Protein AF-A0A7V9F2Z1-F1 (afdb_monomer_lite)

pLDDT: mean 93.44, std 6.44, range [62.38, 98.06]

Structure (mmCIF, N/CA/C/O backbone):
data_AF-A0A7V9F2Z1-F1
#
_entry.id   AF-A0A7V9F2Z1-F1
#
loop_
_atom_site.group_PDB
_atom_site.id
_atom_site.type_symbol
_atom_site.label_atom_id
_atom_site.label_alt_id
_atom_site.label_comp_id
_atom_site.label_asym_id
_atom_site.label_entity_id
_atom_site.label_seq_id
_atom_site.pdbx_PDB_ins_code
_atom_site.Cartn_x
_atom_site.Cartn_y
_atom_site.Cartn_z
_atom_site.occupancy
_atom_site.B_iso_or_equiv
_atom_site.auth_seq_id
_atom_site.auth_comp_id
_atom_site.auth_asym_id
_atom_site.auth_atom_id
_atom_site.pdbx_PDB_model_num
ATOM 1 N N . ASP A 1 1 ? -7.662 -0.390 -10.115 1.00 94.25 1 ASP A N 1
ATOM 2 C CA . ASP A 1 1 ? -7.224 0.503 -11.215 1.00 94.25 1 ASP A CA 1
ATOM 3 C C . ASP A 1 1 ? -5.713 0.563 -11.330 1.00 94.25 1 ASP A C 1
ATOM 5 O O . ASP A 1 1 ? -5.030 0.280 -10.351 1.00 94.25 1 ASP A O 1
ATOM 9 N N . ALA A 1 2 ? -5.192 0.911 -12.509 1.00 97.06 2 ALA A N 1
ATOM 10 C CA . ALA A 1 2 ? -3.770 1.202 -12.686 1.00 97.06 2 ALA A CA 1
ATOM 11 C C . ALA A 1 2 ? -3.472 2.646 -12.254 1.00 97.06 2 ALA A C 1
ATOM 13 O O . ALA A 1 2 ? -4.146 3.573 -12.704 1.00 97.06 2 ALA A O 1
ATOM 14 N N . VAL A 1 3 ? -2.467 2.836 -11.399 1.00 97.19 3 VAL A N 1
ATOM 15 C CA . VAL A 1 3 ? -2.093 4.140 -10.829 1.00 97.19 3 VAL A CA 1
ATOM 16 C C . VAL A 1 3 ? -0.593 4.393 -10.950 1.00 97.19 3 VAL A C 1
ATOM 18 O O . VAL A 1 3 ? 0.200 3.451 -10.972 1.00 97.19 3 VAL A O 1
ATOM 21 N N . ASP A 1 4 ? -0.206 5.667 -11.004 1.00 96.75 4 ASP A N 1
ATOM 22 C CA . ASP A 1 4 ? 1.199 6.076 -10.928 1.00 96.75 4 ASP A CA 1
ATOM 23 C C . ASP A 1 4 ? 1.698 5.995 -9.480 1.00 96.75 4 ASP A C 1
ATOM 25 O O . ASP A 1 4 ? 1.070 6.542 -8.570 1.00 96.75 4 ASP A O 1
ATOM 29 N N . ILE A 1 5 ? 2.868 5.390 -9.272 1.00 95.81 5 ILE A N 1
ATOM 30 C CA . ILE A 1 5 ? 3.588 5.432 -7.995 1.00 95.81 5 ILE A CA 1
ATOM 31 C C . ILE A 1 5 ? 4.697 6.476 -8.094 1.00 95.81 5 ILE A C 1
ATOM 33 O O . ILE A 1 5 ? 5.494 6.471 -9.032 1.00 95.81 5 ILE A O 1
ATOM 37 N N . ARG A 1 6 ? 4.752 7.387 -7.120 1.00 95.19 6 ARG A N 1
ATOM 38 C CA . ARG A 1 6 ? 5.703 8.507 -7.079 1.00 95.19 6 ARG A CA 1
ATOM 39 C C . ARG A 1 6 ? 6.415 8.549 -5.735 1.00 95.19 6 ARG A C 1
ATOM 41 O O . ARG A 1 6 ? 5.828 8.198 -4.713 1.00 95.19 6 ARG A O 1
ATOM 48 N N . ALA A 1 7 ? 7.664 9.010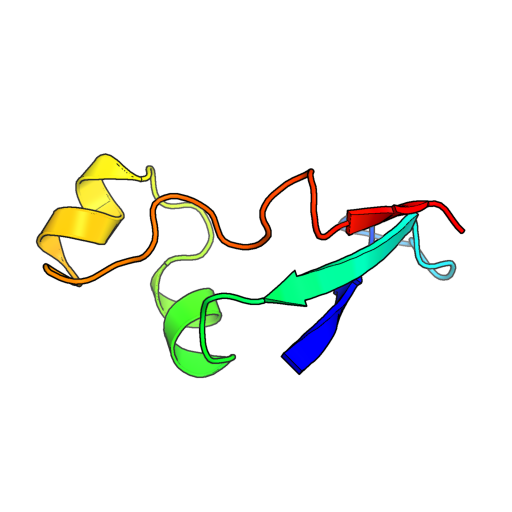 -5.738 1.00 92.56 7 ALA A N 1
ATOM 49 C CA . ALA A 1 7 ? 8.351 9.360 -4.502 1.00 92.56 7 ALA A CA 1
ATOM 50 C C . ALA A 1 7 ? 7.614 10.521 -3.817 1.00 92.56 7 ALA A C 1
ATOM 52 O O . ALA A 1 7 ? 7.153 11.449 -4.484 1.00 92.56 7 ALA A O 1
ATOM 53 N N . ALA A 1 8 ? 7.513 10.477 -2.488 1.00 86.69 8 ALA A N 1
ATOM 54 C CA . ALA A 1 8 ? 7.019 11.614 -1.723 1.00 86.69 8 ALA A CA 1
ATOM 55 C C . ALA A 1 8 ? 8.017 12.780 -1.848 1.00 86.69 8 ALA A C 1
ATOM 57 O O . ALA A 1 8 ? 9.193 12.605 -1.538 1.00 86.69 8 ALA A O 1
ATOM 58 N N . GLY A 1 9 ? 7.556 13.949 -2.309 1.00 82.38 9 GLY A N 1
ATOM 59 C CA . GLY A 1 9 ? 8.398 15.127 -2.548 1.00 82.38 9 GLY A CA 1
ATOM 60 C C . GLY A 1 9 ? 8.361 15.607 -4.001 1.00 82.38 9 GLY A C 1
ATOM 61 O O . GLY A 1 9 ? 7.317 15.573 -4.649 1.00 82.38 9 GLY A O 1
ATOM 62 N N . ASP A 1 10 ? 9.502 16.055 -4.516 1.00 70.31 10 ASP A N 1
ATOM 63 C CA . ASP A 1 10 ? 9.707 16.629 -5.856 1.00 70.31 10 ASP A CA 1
ATOM 64 C C . ASP A 1 10 ? 9.766 15.587 -6.991 1.00 70.31 10 ASP A C 1
ATOM 66 O O . ASP A 1 10 ? 10.245 15.876 -8.089 1.00 70.31 10 ASP A O 1
ATOM 70 N N . GLY A 1 11 ? 9.219 14.389 -6.761 1.00 62.38 11 GLY A N 1
ATOM 71 C CA . GLY A 1 11 ? 9.095 13.310 -7.738 1.00 62.38 11 GLY A CA 1
ATOM 72 C C . GLY A 1 11 ? 8.173 13.673 -8.906 1.00 62.38 11 GLY A C 1
ATOM 73 O O . GLY A 1 11 ? 7.034 13.206 -8.996 1.00 62.38 11 GLY A O 1
ATOM 74 N N . GLN A 1 12 ? 8.660 14.508 -9.827 1.00 79.06 12 GLN A N 1
ATOM 75 C CA . GLN A 1 12 ? 7.9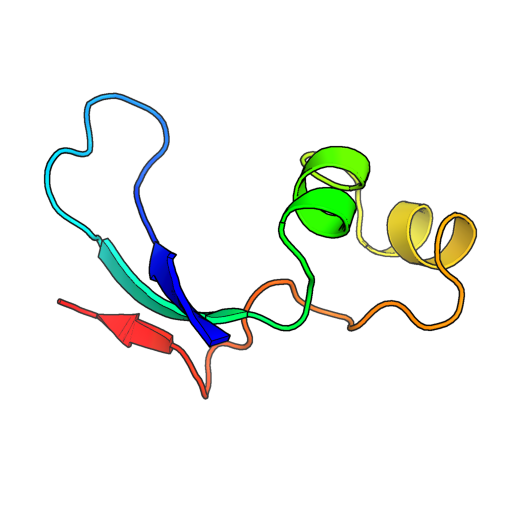49 14.873 -11.054 1.00 79.06 12 GLN A CA 1
ATOM 76 C C . GLN A 1 12 ? 7.750 13.653 -11.959 1.00 79.06 12 GLN A C 1
ATOM 78 O O . GLN A 1 12 ? 6.708 13.538 -12.613 1.00 79.06 12 GLN A O 1
ATOM 83 N N . ARG A 1 13 ? 8.712 12.720 -11.949 1.00 90.62 13 ARG A N 1
ATOM 84 C CA . ARG A 1 13 ? 8.658 11.480 -12.724 1.00 90.62 13 ARG A CA 1
ATOM 85 C C . ARG A 1 13 ? 8.076 10.330 -11.885 1.00 90.62 13 ARG A C 1
ATOM 87 O O . ARG A 1 13 ? 8.526 10.134 -10.753 1.00 90.62 13 ARG A O 1
ATOM 94 N N . PRO A 1 14 ? 7.094 9.573 -12.410 1.00 94.12 14 PRO A N 1
ATOM 95 C CA . PRO A 1 14 ? 6.673 8.311 -11.813 1.00 94.12 14 PRO A CA 1
ATOM 96 C C . PRO A 1 14 ? 7.856 7.355 -11.650 1.00 94.12 14 PRO A C 1
ATOM 98 O O . PRO A 1 14 ? 8.731 7.292 -12.508 1.00 94.12 14 PRO A O 1
ATOM 101 N N . ILE A 1 15 ? 7.863 6.615 -10.546 1.00 95.44 15 ILE A N 1
ATOM 102 C CA . ILE A 1 15 ? 8.756 5.466 -10.346 1.00 95.44 15 ILE A CA 1
ATOM 103 C C . ILE A 1 15 ? 8.269 4.292 -11.205 1.00 95.44 15 ILE A C 1
ATOM 105 O O . ILE A 1 15 ? 9.055 3.462 -11.651 1.00 95.44 15 ILE A O 1
ATOM 109 N N . GLY A 1 16 ? 6.954 4.208 -11.401 1.00 96.50 16 GLY A N 1
ATOM 110 C CA . GLY A 1 16 ? 6.319 3.113 -12.107 1.00 96.50 16 GLY A CA 1
ATOM 111 C C . GLY A 1 16 ? 4.803 3.184 -12.038 1.00 96.50 16 GLY A C 1
ATOM 112 O O . GLY A 1 16 ? 4.224 4.121 -11.474 1.00 96.50 16 GLY A O 1
ATOM 113 N N . LYS A 1 17 ? 4.161 2.145 -12.566 1.00 97.81 17 LYS A N 1
ATOM 114 C CA . LYS A 1 17 ? 2.709 1.955 -12.520 1.00 97.81 17 LYS A CA 1
ATOM 115 C C . LYS A 1 17 ? 2.368 0.660 -11.808 1.00 97.81 17 LYS A C 1
ATOM 117 O O . LYS A 1 17 ? 3.058 -0.343 -11.975 1.00 97.81 17 LYS A O 1
ATOM 122 N N . GLY A 1 18 ? 1.280 0.664 -11.045 1.00 98.06 18 GLY A N 1
ATOM 123 C CA . GLY A 1 18 ? 0.807 -0.540 -10.373 1.00 98.06 18 GLY A CA 1
ATOM 124 C C . GLY A 1 18 ? -0.706 -0.642 -10.264 1.00 98.06 18 GLY A C 1
ATOM 125 O O . GLY A 1 18 ? -1.415 0.354 -10.410 1.00 98.06 18 GLY A O 1
ATOM 126 N N . ILE A 1 19 ? -1.201 -1.853 -10.012 1.00 98.06 19 ILE A N 1
ATOM 127 C CA . ILE A 1 19 ? -2.625 -2.102 -9.763 1.00 98.06 19 ILE A CA 1
ATOM 128 C C . ILE A 1 19 ? -2.932 -1.903 -8.279 1.00 98.06 19 ILE A C 1
ATOM 130 O O . ILE A 1 19 ? -2.397 -2.605 -7.421 1.00 98.06 19 ILE A O 1
ATOM 134 N N . VAL A 1 20 ? -3.805 -0.939 -7.984 1.00 97.69 20 VAL A N 1
ATOM 135 C CA . VAL A 1 20 ? -4.204 -0.601 -6.614 1.00 97.69 20 VAL A CA 1
ATOM 136 C C . VAL A 1 20 ? -5.344 -1.495 -6.120 1.00 97.69 20 VAL A C 1
ATOM 138 O O . VAL A 1 20 ? -6.330 -1.700 -6.832 1.00 97.69 20 VAL A O 1
ATOM 141 N N . ASN A 1 21 ? -5.215 -1.991 -4.885 1.00 96.62 21 ASN A N 1
ATOM 142 C CA . ASN A 1 21 ? -6.214 -2.835 -4.209 1.00 96.62 21 ASN A CA 1
ATOM 143 C C . ASN A 1 21 ? -7.269 -2.046 -3.418 1.00 96.62 21 ASN A C 1
ATOM 145 O O . ASN A 1 21 ? -8.193 -2.630 -2.859 1.00 96.62 21 ASN A O 1
ATOM 149 N N . TYR A 1 22 ? -7.103 -0.731 -3.340 1.00 95.81 22 TYR A N 1
ATOM 150 C CA . TYR A 1 22 ? -7.905 0.167 -2.524 1.00 95.81 22 TYR A CA 1
ATOM 151 C C . TYR A 1 22 ? -8.433 1.315 -3.367 1.00 95.81 22 TYR A C 1
ATOM 153 O O . TYR A 1 22 ? -7.758 1.808 -4.275 1.00 95.81 22 TYR A O 1
ATOM 161 N N . SER A 1 23 ? -9.614 1.800 -3.010 1.00 95.25 23 SER A N 1
ATOM 162 C CA . SER A 1 23 ? -10.089 3.092 -3.483 1.00 95.25 23 SER A CA 1
ATOM 163 C C . SER A 1 23 ? -9.224 4.233 -2.930 1.00 95.25 23 SER A C 1
ATOM 165 O O . SER A 1 23 ? -8.533 4.111 -1.914 1.00 95.25 23 SER A O 1
ATOM 167 N N . ALA A 1 24 ? -9.297 5.396 -3.578 1.00 96.06 24 ALA A N 1
ATOM 168 C CA . ALA A 1 24 ? -8.586 6.589 -3.122 1.00 96.06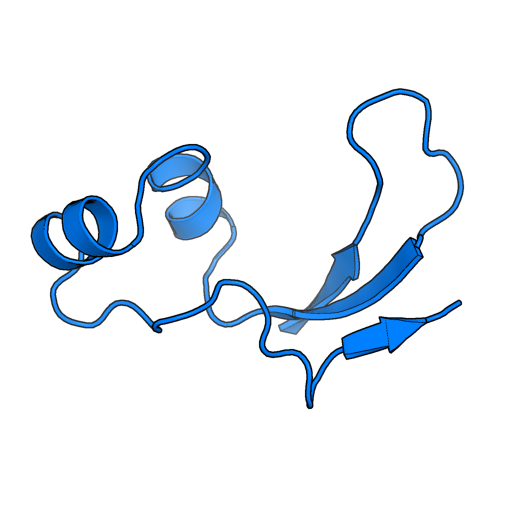 24 ALA A CA 1
ATOM 169 C C . ALA A 1 24 ? -9.017 7.045 -1.712 1.00 96.06 24 ALA A C 1
ATOM 171 O O . ALA A 1 24 ? -8.214 7.614 -0.973 1.00 96.06 24 ALA A O 1
ATOM 172 N N . GLU A 1 25 ? -10.279 6.821 -1.337 1.00 95.56 25 GLU A N 1
ATOM 173 C CA . GLU A 1 25 ? -10.786 7.147 -0.002 1.00 95.56 25 GLU A CA 1
ATOM 174 C C . GLU A 1 25 ? -10.198 6.220 1.063 1.00 95.56 25 GLU A C 1
ATOM 176 O O . GLU A 1 25 ? -9.691 6.695 2.081 1.00 95.56 25 GLU A O 1
ATOM 181 N N . GLU A 1 26 ? -10.184 4.915 0.795 1.00 95.56 26 GLU A N 1
ATOM 182 C CA . GLU A 1 26 ? -9.596 3.934 1.703 1.00 95.56 26 GLU A CA 1
ATOM 183 C C . GLU A 1 26 ? -8.099 4.190 1.886 1.00 95.56 26 GLU A C 1
ATOM 185 O O . GLU A 1 26 ? -7.645 4.261 3.027 1.00 95.56 26 GLU A O 1
ATOM 190 N N . LEU A 1 27 ? -7.349 4.449 0.803 1.00 95.50 27 LEU A N 1
ATOM 191 C CA . LEU A 1 27 ? -5.927 4.804 0.887 1.00 95.50 27 LEU A CA 1
ATOM 192 C C . LEU A 1 27 ? -5.682 6.021 1.776 1.00 95.50 27 LEU A C 1
ATOM 194 O O . LEU A 1 27 ? -4.783 5.988 2.610 1.00 95.50 27 LEU A O 1
ATOM 198 N N . ARG A 1 28 ? -6.482 7.085 1.644 1.00 95.56 28 ARG A N 1
ATOM 199 C CA . ARG A 1 28 ? -6.352 8.271 2.506 1.00 95.56 28 ARG A CA 1
ATOM 200 C C . ARG A 1 28 ? -6.591 7.943 3.976 1.00 95.56 28 ARG A C 1
ATOM 202 O O . ARG A 1 28 ? -5.889 8.468 4.833 1.00 95.56 28 ARG A O 1
ATOM 209 N N . ARG A 1 29 ? -7.553 7.067 4.267 1.00 95.25 29 ARG A N 1
ATOM 210 C CA . ARG A 1 29 ? -7.884 6.649 5.633 1.00 95.25 29 ARG A CA 1
ATOM 211 C C . ARG A 1 29 ? -6.780 5.804 6.277 1.00 95.25 29 ARG A C 1
ATOM 213 O O . ARG A 1 29 ? -6.593 5.880 7.492 1.00 95.25 29 ARG A O 1
ATOM 220 N N . VAL A 1 30 ? -6.081 4.991 5.484 1.00 95.31 30 VAL A N 1
ATOM 221 C CA . VAL A 1 30 ? -5.095 4.015 5.980 1.00 95.31 30 VAL A CA 1
ATOM 222 C C . VAL A 1 30 ? -3.639 4.437 5.777 1.00 95.31 30 VAL A C 1
ATOM 224 O O . VAL A 1 30 ? -2.738 3.776 6.290 1.00 95.31 30 VAL A O 1
ATOM 227 N N . CYS A 1 31 ? -3.391 5.534 5.059 1.00 94.75 31 CYS A N 1
ATOM 228 C CA . CYS A 1 31 ? -2.048 6.042 4.798 1.00 94.75 31 CYS A CA 1
ATOM 229 C C . CYS A 1 31 ? -1.268 6.250 6.106 1.00 94.75 31 CYS A C 1
ATOM 231 O O . CYS A 1 31 ? -1.758 6.874 7.048 1.00 94.75 31 CYS A O 1
ATOM 233 N N . GLY A 1 32 ? -0.050 5.705 6.162 1.00 95.50 32 GLY A N 1
ATOM 234 C CA . GLY A 1 32 ? 0.831 5.788 7.330 1.00 95.50 32 GLY A CA 1
ATOM 235 C C . GLY A 1 32 ? 0.526 4.799 8.463 1.00 95.50 32 GLY A C 1
ATOM 236 O O . GLY A 1 32 ? 1.261 4.790 9.447 1.00 95.50 32 GLY A O 1
ATOM 237 N N . LYS A 1 33 ? -0.509 3.958 8.345 1.00 96.62 33 LYS A N 1
ATOM 238 C CA . LYS A 1 33 ? -0.820 2.906 9.328 1.00 96.62 33 LYS A CA 1
ATOM 239 C C . LYS A 1 33 ? -0.086 1.606 9.019 1.00 96.62 33 LYS A C 1
ATOM 241 O O . LYS A 1 33 ? 0.191 1.300 7.858 1.00 96.62 33 LYS A O 1
ATOM 246 N N . LYS A 1 34 ? 0.178 0.801 10.049 1.00 96.56 34 LYS A N 1
ATOM 247 C CA . LYS A 1 34 ? 0.654 -0.577 9.870 1.00 96.56 34 LYS A CA 1
ATOM 248 C C . LYS A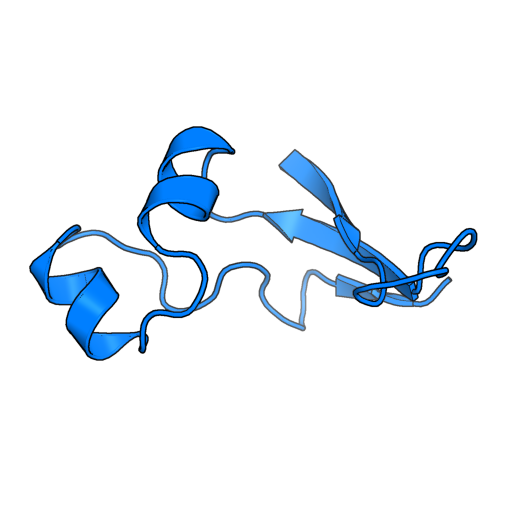 1 34 ? -0.483 -1.466 9.382 1.00 96.56 34 LYS A C 1
ATOM 250 O O . LYS A 1 34 ? -1.632 -1.272 9.769 1.00 96.56 34 LYS A O 1
ATOM 255 N N . SER A 1 35 ? -0.161 -2.491 8.595 1.00 94.44 35 SER A N 1
ATOM 256 C CA . SER A 1 35 ? -1.165 -3.398 8.023 1.00 94.44 35 SER A CA 1
ATOM 257 C C . SER A 1 35 ? -2.078 -4.047 9.073 1.00 94.44 35 SER A C 1
ATOM 259 O O . SER A 1 35 ? -3.245 -4.284 8.785 1.00 94.44 35 SER A O 1
ATOM 261 N N . ASP A 1 36 ? -1.593 -4.303 10.291 1.00 95.19 36 ASP A N 1
ATOM 262 C CA . ASP A 1 36 ? -2.422 -4.848 11.377 1.00 95.19 36 ASP A CA 1
ATOM 263 C C . ASP A 1 36 ? -3.496 -3.846 11.830 1.00 95.19 36 ASP A C 1
ATOM 265 O O . ASP A 1 36 ? -4.674 -4.193 11.869 1.00 95.19 36 ASP A O 1
ATOM 269 N N . GLU A 1 37 ? -3.126 -2.578 12.029 1.00 95.44 37 GLU A N 1
ATOM 270 C CA . GLU A 1 37 ? -4.069 -1.492 12.342 1.00 95.44 37 GLU A CA 1
ATOM 271 C C . GLU A 1 37 ? -5.084 -1.283 11.205 1.00 95.44 37 GLU A C 1
ATOM 273 O O . GLU A 1 37 ? -6.250 -0.958 11.432 1.00 95.44 37 GLU A O 1
ATOM 278 N N . VAL A 1 38 ? -4.658 -1.480 9.953 1.00 96.25 38 VAL A N 1
ATOM 279 C CA . VAL A 1 38 ? -5.553 -1.409 8.791 1.00 96.25 38 VAL A CA 1
ATOM 280 C C . VAL A 1 38 ? -6.600 -2.520 8.828 1.00 96.25 38 VAL A C 1
ATOM 282 O O . VAL A 1 38 ? -7.769 -2.249 8.554 1.00 96.25 38 VAL A O 1
ATOM 285 N N . ARG A 1 39 ? -6.224 -3.747 9.208 1.00 94.56 39 ARG A N 1
ATOM 286 C CA . ARG A 1 39 ? -7.164 -4.878 9.312 1.00 94.56 39 ARG A CA 1
ATOM 287 C C . ARG A 1 39 ? -8.194 -4.686 10.421 1.00 94.56 39 ARG A C 1
ATOM 289 O O . ARG A 1 39 ? -9.330 -5.120 10.258 1.00 94.56 39 ARG A O 1
ATOM 296 N N . GLU A 1 40 ? -7.840 -3.999 11.502 1.00 94.44 40 GLU A N 1
ATOM 297 C CA . GLU A 1 40 ? -8.801 -3.631 12.550 1.00 94.44 40 GLU A CA 1
ATOM 298 C C . GLU A 1 40 ? -9.845 -2.623 12.044 1.00 94.44 40 GLU A C 1
ATOM 300 O O . GLU A 1 40 ? -11.034 -2.752 12.331 1.00 94.44 40 GLU A O 1
ATOM 305 N N . LEU A 1 41 ? -9.422 -1.637 11.244 1.00 92.81 41 LEU A N 1
ATOM 306 C CA . LEU A 1 41 ? -10.312 -0.615 10.674 1.00 92.81 41 LEU A CA 1
ATOM 307 C C . LEU A 1 41 ? -11.137 -1.127 9.487 1.00 92.81 41 LEU A C 1
ATOM 309 O O . LEU A 1 41 ? -12.226 -0.614 9.215 1.00 92.81 41 LEU A O 1
ATOM 313 N N . MET A 1 42 ? -10.595 -2.098 8.755 1.00 91.69 42 MET A N 1
ATOM 314 C CA . MET A 1 42 ? -11.153 -2.671 7.538 1.00 91.69 42 MET A CA 1
ATOM 315 C C . MET A 1 42 ? -10.932 -4.193 7.552 1.00 91.69 42 MET A C 1
ATOM 317 O O . MET A 1 42 ? -9.953 -4.679 6.989 1.00 91.69 42 MET A O 1
ATOM 321 N N . PRO A 1 43 ? -11.863 -4.979 8.125 1.00 86.50 43 PRO A N 1
ATOM 322 C CA . PRO A 1 43 ? -11.696 -6.430 8.295 1.00 86.50 43 PRO A CA 1
ATOM 323 C C . PRO A 1 43 ? -11.477 -7.230 7.001 1.00 86.50 43 PRO A C 1
ATOM 325 O O . PRO A 1 43 ? -11.054 -8.381 7.049 1.00 86.50 43 PRO A O 1
ATOM 328 N N . ARG A 1 44 ? -11.775 -6.638 5.836 1.00 88.12 44 ARG A N 1
ATOM 329 C CA . ARG A 1 44 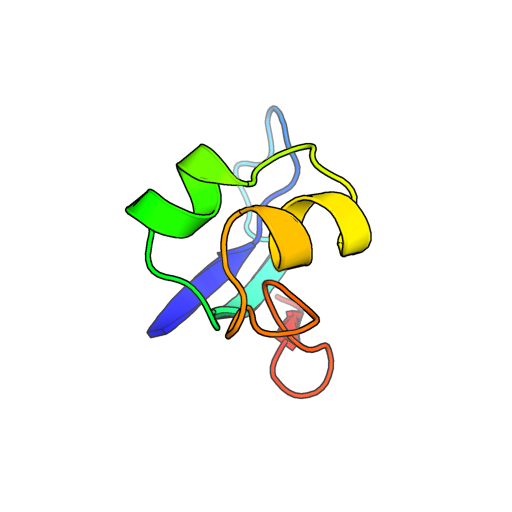? -11.549 -7.220 4.501 1.00 88.12 44 ARG A CA 1
ATOM 330 C C . ARG A 1 44 ? -10.463 -6.490 3.699 1.00 88.12 44 ARG A C 1
ATOM 332 O O . ARG A 1 44 ? -10.452 -6.563 2.476 1.00 88.12 44 ARG A O 1
ATOM 339 N N . ALA A 1 45 ? -9.579 -5.766 4.380 1.00 91.38 45 ALA A N 1
ATOM 340 C CA . ALA A 1 45 ? -8.453 -5.071 3.776 1.00 91.38 45 ALA A CA 1
ATOM 341 C C . ALA A 1 45 ? -7.525 -6.037 3.027 1.00 91.38 45 ALA A C 1
ATOM 343 O O . ALA A 1 45 ? -7.131 -7.080 3.555 1.00 91.38 45 ALA A O 1
ATOM 344 N N . ALA A 1 46 ? -7.129 -5.653 1.813 1.00 91.94 46 ALA A N 1
ATOM 345 C CA . ALA A 1 46 ? -6.059 -6.336 1.101 1.00 91.94 46 ALA A CA 1
ATOM 346 C C . ALA A 1 46 ? -4.727 -6.179 1.866 1.00 91.94 46 ALA A C 1
ATOM 348 O O . ALA A 1 46 ? -4.470 -5.130 2.455 1.00 91.94 46 ALA A O 1
ATOM 349 N N . PRO A 1 47 ? -3.832 -7.174 1.857 1.00 89.56 47 PRO A N 1
ATOM 350 C CA . PRO A 1 47 ? -2.591 -7.102 2.629 1.00 89.56 47 PRO A CA 1
ATOM 351 C C . PRO A 1 47 ? -1.647 -5.973 2.177 1.00 89.56 47 PRO A C 1
ATOM 353 O O . PRO A 1 47 ? -0.859 -5.482 2.984 1.00 89.56 47 PRO A O 1
ATOM 356 N N . GLU A 1 48 ? -1.742 -5.550 0.914 1.00 95.94 48 GLU A N 1
ATOM 357 C CA . GLU A 1 48 ? -0.845 -4.582 0.282 1.00 95.94 48 GLU A CA 1
ATOM 358 C C . GLU A 1 48 ? -1.641 -3.552 -0.527 1.00 95.94 48 GLU A C 1
ATOM 360 O O . GLU A 1 48 ? -2.651 -3.889 -1.151 1.00 95.94 48 GLU A O 1
ATOM 365 N N . ALA A 1 49 ? -1.171 -2.300 -0.555 1.00 96.81 49 ALA A N 1
ATOM 366 C CA . ALA A 1 49 ? -1.782 -1.243 -1.364 1.00 96.81 49 ALA A CA 1
ATOM 367 C C . ALA A 1 49 ? -1.642 -1.516 -2.871 1.00 96.81 49 ALA A C 1
ATOM 369 O O . ALA A 1 49 ? -2.600 -1.358 -3.628 1.00 96.81 49 ALA A O 1
ATOM 370 N N . VAL A 1 50 ? -0.452 -1.966 -3.268 1.00 97.56 50 VAL A N 1
ATOM 371 C CA . VAL A 1 50 ? -0.096 -2.444 -4.605 1.00 97.56 50 VAL A CA 1
ATOM 372 C C . VAL A 1 50 ? 0.794 -3.668 -4.404 1.00 97.56 50 VAL A C 1
ATOM 374 O O . VAL A 1 50 ? 1.7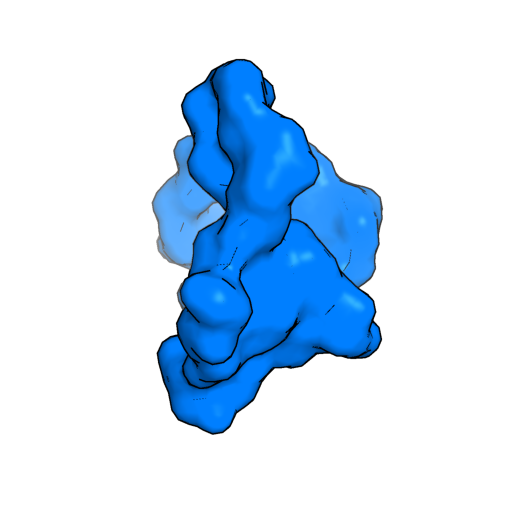96 -3.579 -3.694 1.00 97.56 50 VAL A O 1
ATOM 377 N N . HIS A 1 51 ? 0.430 -4.800 -5.005 1.00 97.62 51 HIS A N 1
ATOM 378 C CA . HIS A 1 51 ? 1.246 -6.016 -4.953 1.00 97.62 51 HIS A CA 1
ATOM 379 C C . HIS A 1 51 ? 2.399 -5.915 -5.957 1.00 97.62 51 HIS A C 1
ATOM 381 O O . HIS A 1 51 ? 2.203 -5.441 -7.078 1.00 97.62 51 HIS A O 1
ATOM 387 N N . ARG A 1 52 ? 3.592 -6.403 -5.595 1.00 97.00 52 ARG A N 1
ATOM 388 C CA . ARG A 1 52 ? 4.799 -6.297 -6.444 1.00 97.00 52 ARG A CA 1
ATOM 389 C C . ARG A 1 52 ? 4.631 -6.940 -7.828 1.00 97.00 52 ARG A C 1
ATOM 391 O O . ARG A 1 52 ? 5.113 -6.398 -8.810 1.00 97.00 52 ARG A O 1
ATOM 398 N N . ASP A 1 53 ? 3.912 -8.062 -7.907 1.00 97.69 53 ASP A N 1
ATOM 399 C CA . ASP A 1 53 ? 3.676 -8.782 -9.172 1.00 97.69 53 ASP A CA 1
ATOM 400 C C . ASP A 1 53 ? 2.778 -7.987 -10.137 1.00 97.69 53 ASP A C 1
ATOM 402 O O . ASP A 1 53 ? 2.735 -8.271 -11.331 1.00 97.69 53 ASP A O 1
ATOM 406 N N . TYR A 1 54 ? 2.075 -6.973 -9.625 1.00 97.19 54 TYR A N 1
ATOM 407 C CA . TYR A 1 54 ? 1.249 -6.056 -10.404 1.00 97.19 54 TYR A CA 1
ATOM 408 C C . TYR A 1 54 ? 1.833 -4.640 -10.430 1.00 97.19 54 TYR A C 1
ATOM 410 O O . TYR A 1 54 ? 1.085 -3.678 -10.612 1.00 97.19 54 TYR A O 1
ATOM 418 N N . PHE A 1 55 ? 3.146 -4.504 -10.230 1.00 98.00 55 PHE A N 1
ATOM 419 C CA . PHE A 1 55 ? 3.887 -3.250 -10.295 1.00 98.00 55 PHE A CA 1
ATOM 420 C C . PHE A 1 55 ? 5.030 -3.350 -11.311 1.00 98.00 55 PHE A C 1
ATOM 422 O O . PHE A 1 55 ? 5.786 -4.319 -11.319 1.00 98.00 55 PHE A O 1
ATOM 429 N N . VAL A 1 56 ? 5.168 -2.330 -12.157 1.00 98.06 56 VAL A N 1
ATOM 430 C CA . VAL A 1 56 ? 6.224 -2.221 -13.173 1.00 98.06 56 VAL A CA 1
ATOM 431 C C . VAL A 1 56 ? 6.958 -0.890 -13.035 1.00 98.06 56 VAL A C 1
ATOM 433 O O . VAL A 1 56 ? 6.334 0.123 -12.719 1.00 98.06 56 VAL A O 1
ATOM 436 N N . LEU A 1 57 ? 8.272 -0.902 -13.271 1.00 96.31 57 LEU A N 1
ATOM 437 C CA . LEU A 1 57 ? 9.134 0.286 -13.241 1.00 96.31 57 LEU A CA 1
ATOM 438 C C . LEU A 1 57 ? 9.110 1.024 -14.589 1.00 96.31 57 LEU A C 1
ATOM 440 O O . LEU A 1 57 ? 9.009 0.376 -15.632 1.00 96.31 57 LEU A O 1
ATOM 444 N N . ASP A 1 58 ? 9.225 2.354 -14.533 1.00 87.31 58 ASP A N 1
ATOM 445 C CA . ASP A 1 58 ? 9.278 3.284 -15.683 1.00 87.31 58 ASP A CA 1
ATOM 446 C C . ASP A 1 58 ? 10.695 3.842 -15.952 1.00 87.31 58 ASP A C 1
ATOM 448 O O . ASP A 1 58 ? 11.546 3.833 -15.032 1.00 87.31 58 ASP A O 1
#

Radius of gyration: 12.17 Å; chains: 1; bounding box: 21×25×28 Å

Foldseek 3Di:
DKDFDADPDPGPDGQWIFDFPDDPVLCVVCPPHQQVVSCVVPVPDDSDRGDPVRIDGD

Secondary structure (DSSP, 8-state):
-EEEE--TTT--S-SEEEEESS-HHHHHHHTT--HHHHHHH-TT--S-SEEEEEEEE-

Sequence (58 aa):
DAVDIRAAGDGQRPIGKGIVNYSAEELRRVCGKKSDEVRELMPRAAPEAVHRDYFVLD